Protein AF-A0A3Q9BK39-F1 (afdb_monomer_lite)

Secondary structure (DSSP, 8-state):
--SHHHHHHHHHHHHHHHHHHHHHHT-HHHHHHHHHHHHHHHHHGGG---TTS-HHHHHHHHHHHHHHHHHHHHHHHHHHHHHHHHHHHHHHHHHHHHHS---S-------SSSSS----

Foldseek 3Di:
DQCPVLVLLVVLLVLLVQLLVCLVVVVPVSVVVSVVVVVVSVVCVVVDDCVSYDPVSVVVSVVSSVVSVVSSVVSVVVVVVVVVVVVVVVVVVVVVVVVVDDPDDDDPPDPPVPVVPPDD

pLDDT: mean 84.58, std 19.25, range [38.06, 98.62]

Structure (mmCIF, N/CA/C/O backbone):
data_AF-A0A3Q9BK39-F1
#
_entry.id   AF-A0A3Q9BK39-F1
#
loop_
_atom_site.group_PDB
_atom_site.id
_atom_site.type_symbol
_atom_site.label_atom_id
_atom_site.label_alt_id
_atom_site.label_comp_id
_atom_site.label_asym_id
_atom_site.label_entity_id
_atom_site.label_seq_id
_atom_site.pdbx_PDB_ins_code
_atom_site.Cartn_x
_atom_site.Cartn_y
_atom_site.Cartn_z
_atom_site.occupancy
_atom_site.B_iso_or_equiv
_atom_site.auth_seq_id
_atom_site.auth_comp_id
_atom_site.auth_asym_id
_atom_site.auth_atom_id
_atom_site.pdbx_PDB_model_num
ATOM 1 N N . MET A 1 1 ? -13.536 7.821 25.892 1.00 44.91 1 MET A N 1
ATOM 2 C CA . MET A 1 1 ? -12.429 6.850 25.706 1.00 44.91 1 MET A CA 1
ATOM 3 C C . MET A 1 1 ? -12.804 5.761 24.686 1.00 44.91 1 MET A C 1
ATOM 5 O O . MET A 1 1 ? -12.335 4.644 24.824 1.00 44.91 1 MET A O 1
ATOM 9 N N . ALA A 1 2 ? -13.616 6.066 23.665 1.00 50.62 2 ALA A N 1
ATOM 10 C CA . ALA A 1 2 ? -14.104 5.098 22.669 1.00 50.62 2 ALA A CA 1
ATOM 11 C C . ALA A 1 2 ? -13.749 5.540 21.233 1.00 50.62 2 ALA A C 1
ATOM 13 O O . ALA A 1 2 ? -14.557 5.419 20.334 1.00 50.62 2 ALA A O 1
ATOM 14 N N . ASP A 1 3 ? -12.583 6.169 21.058 1.00 68.75 3 ASP A N 1
ATOM 15 C CA . ASP A 1 3 ? -12.122 6.647 19.741 1.00 68.75 3 ASP A CA 1
ATOM 16 C C . ASP A 1 3 ? -10.639 6.340 19.488 1.00 68.75 3 ASP A C 1
ATOM 18 O O . ASP A 1 3 ? -10.130 6.612 18.410 1.00 68.75 3 ASP A O 1
ATOM 22 N N . LYS A 1 4 ? -9.902 5.764 20.452 1.00 83.19 4 LYS A N 1
ATOM 23 C CA . LYS A 1 4 ? -8.449 5.574 20.295 1.00 83.19 4 LYS A CA 1
ATOM 24 C C . LYS A 1 4 ? -8.124 4.477 19.280 1.00 83.19 4 LYS A C 1
ATOM 26 O O . LYS A 1 4 ? -7.169 4.614 18.524 1.00 83.19 4 LYS A O 1
ATOM 31 N N . ASN A 1 5 ? -8.910 3.401 19.260 1.00 89.75 5 ASN A N 1
ATOM 32 C CA . ASN A 1 5 ? -8.679 2.295 18.333 1.00 89.75 5 ASN A CA 1
ATOM 33 C C . ASN A 1 5 ? -9.185 2.638 16.927 1.00 89.75 5 ASN A C 1
ATOM 35 O O . ASN A 1 5 ? -8.590 2.201 15.948 1.00 89.75 5 ASN A O 1
ATOM 39 N N . ILE A 1 6 ? -10.245 3.448 16.822 1.00 90.88 6 ILE A N 1
ATOM 40 C CA . ILE A 1 6 ? -10.701 4.004 15.542 1.00 90.88 6 ILE A CA 1
ATOM 41 C C . ILE A 1 6 ? -9.667 4.985 14.987 1.00 90.88 6 ILE A C 1
ATOM 43 O O . ILE A 1 6 ? -9.261 4.824 13.842 1.00 90.88 6 ILE A O 1
ATOM 47 N N . ALA A 1 7 ? -9.155 5.906 15.808 1.00 92.44 7 ALA A N 1
ATOM 48 C CA . ALA A 1 7 ? -8.087 6.819 15.402 1.00 92.44 7 ALA A CA 1
ATOM 49 C C . ALA A 1 7 ? -6.842 6.064 14.907 1.00 92.44 7 ALA A C 1
ATOM 51 O O . ALA A 1 7 ? -6.249 6.442 13.909 1.00 92.44 7 ALA A O 1
ATOM 52 N N . PHE A 1 8 ? -6.491 4.935 15.532 1.00 94.19 8 PHE A N 1
ATOM 53 C CA . PHE A 1 8 ? -5.396 4.089 15.049 1.00 94.19 8 PHE A CA 1
ATOM 54 C C . PHE A 1 8 ? -5.643 3.524 13.637 1.00 94.19 8 PHE A C 1
ATOM 56 O O . PHE A 1 8 ? -4.710 3.411 12.843 1.00 94.19 8 PHE A O 1
ATOM 63 N N . LEU A 1 9 ? -6.891 3.170 13.304 1.00 94.88 9 LEU A N 1
ATOM 64 C CA . LEU A 1 9 ? -7.253 2.749 11.947 1.00 94.88 9 LEU A CA 1
ATOM 65 C C . LEU A 1 9 ? -7.186 3.920 10.960 1.00 94.88 9 LEU A C 1
ATOM 67 O O . LEU A 1 9 ? -6.701 3.735 9.848 1.00 94.88 9 LEU A O 1
ATOM 71 N N . GLU A 1 10 ? -7.627 5.110 11.367 1.00 95.50 10 GLU A N 1
ATOM 72 C CA . GLU A 1 10 ? -7.552 6.341 10.565 1.00 95.50 10 GLU A CA 1
ATOM 73 C C . GLU A 1 10 ? -6.096 6.769 10.295 1.00 95.50 10 GLU A C 1
ATOM 75 O O . GLU A 1 10 ? -5.749 7.128 9.167 1.00 95.50 10 GLU A O 1
ATOM 80 N N . ASP A 1 11 ? -5.213 6.642 11.289 1.00 97.00 11 ASP A N 1
ATOM 81 C CA . ASP A 1 11 ? -3.773 6.871 11.136 1.00 97.00 11 ASP A CA 1
ATOM 82 C C . ASP A 1 11 ? -3.171 5.887 10.122 1.00 97.00 11 ASP A C 1
ATOM 84 O O . ASP A 1 11 ? -2.386 6.272 9.250 1.00 97.00 11 ASP A O 1
ATOM 88 N N . PHE A 1 12 ? -3.579 4.614 10.183 1.00 97.88 12 PHE A N 1
ATOM 89 C CA . PHE A 1 12 ? -3.134 3.624 9.208 1.00 97.88 12 PHE A CA 1
ATOM 90 C C . PHE A 1 12 ? -3.660 3.927 7.802 1.00 97.88 12 PHE A C 1
ATOM 92 O O . PHE A 1 12 ? -2.905 3.817 6.840 1.00 97.88 12 PHE A O 1
ATOM 99 N N . ILE A 1 13 ? -4.920 4.349 7.661 1.00 98.25 13 ILE A N 1
ATOM 100 C CA . ILE A 1 13 ? -5.490 4.793 6.378 1.00 98.25 13 ILE A CA 1
ATOM 101 C C . ILE A 1 13 ? -4.656 5.937 5.798 1.00 98.25 13 ILE A C 1
ATOM 103 O O . ILE A 1 13 ? -4.216 5.849 4.652 1.00 98.25 13 ILE A O 1
ATOM 107 N N . THR A 1 14 ? -4.342 6.946 6.610 1.00 98.25 14 THR A N 1
ATOM 108 C CA . THR A 1 14 ? -3.519 8.098 6.205 1.00 98.25 14 THR A CA 1
ATOM 109 C C . THR A 1 14 ? -2.130 7.663 5.721 1.00 98.25 14 THR A C 1
ATOM 111 O O . THR A 1 14 ? -1.630 8.149 4.699 1.00 98.25 14 THR A O 1
ATOM 114 N N . LEU A 1 15 ? -1.508 6.697 6.405 1.00 98.38 15 LEU A N 1
ATOM 115 C CA . LEU A 1 15 ? -0.235 6.114 5.975 1.00 98.38 15 LEU A CA 1
ATOM 116 C C . LEU A 1 15 ? -0.352 5.436 4.598 1.00 98.38 15 LEU A C 1
ATOM 118 O O . LEU A 1 15 ? 0.532 5.594 3.755 1.00 98.38 15 LEU A O 1
ATOM 122 N N . LEU A 1 16 ? -1.445 4.715 4.334 1.00 98.50 16 LEU A N 1
ATOM 123 C CA . LEU A 1 16 ? -1.679 4.050 3.045 1.00 98.50 16 LEU A CA 1
ATOM 124 C C . LEU A 1 16 ? -2.017 5.018 1.909 1.00 98.50 16 LEU A C 1
ATOM 126 O O . LEU A 1 16 ? -1.646 4.761 0.761 1.00 98.50 16 LEU A O 1
ATOM 130 N N . GLU A 1 17 ? -2.688 6.129 2.200 1.00 98.38 17 GLU A N 1
ATOM 131 C CA . GLU A 1 17 ? -2.872 7.215 1.233 1.00 98.38 17 GLU A CA 1
ATOM 132 C C . GLU A 1 17 ? -1.538 7.880 0.882 1.00 98.38 17 GLU A C 1
ATOM 134 O O . GLU A 1 17 ? -1.260 8.149 -0.291 1.00 98.38 17 GLU A O 1
ATOM 139 N N . THR A 1 18 ? -0.674 8.069 1.880 1.00 98.12 18 THR A N 1
ATOM 140 C CA . THR A 1 18 ? 0.691 8.568 1.670 1.00 98.12 18 THR A CA 1
ATOM 141 C C . THR A 1 18 ? 1.507 7.577 0.833 1.00 98.12 18 THR A C 1
ATOM 143 O O . THR A 1 18 ? 2.191 7.983 -0.106 1.00 98.12 18 THR A O 1
ATOM 146 N N . GLU A 1 19 ? 1.367 6.269 1.083 1.00 98.25 19 GLU A N 1
ATOM 147 C CA . GLU A 1 19 ? 1.984 5.206 0.273 1.00 98.25 19 GLU A CA 1
ATOM 148 C C . GLU A 1 19 ? 1.529 5.283 -1.184 1.00 98.25 19 GLU A C 1
ATOM 150 O O . GLU A 1 19 ? 2.353 5.247 -2.098 1.00 98.25 19 GLU A O 1
ATOM 155 N N . LYS A 1 20 ? 0.223 5.447 -1.411 1.00 98.19 20 LYS A N 1
ATOM 156 C CA . LYS A 1 20 ? -0.350 5.607 -2.749 1.00 98.19 20 LYS A CA 1
ATOM 157 C C . LYS A 1 20 ? 0.265 6.803 -3.474 1.00 98.19 20 LYS A C 1
ATOM 159 O O . LYS A 1 20 ? 0.673 6.669 -4.628 1.00 98.19 20 LYS A O 1
ATOM 164 N N . ALA A 1 21 ? 0.352 7.956 -2.810 1.00 98.06 21 ALA A N 1
ATOM 165 C CA . ALA A 1 21 ? 0.945 9.163 -3.381 1.00 98.06 21 ALA A CA 1
ATOM 166 C C . ALA A 1 21 ? 2.436 8.970 -3.708 1.00 98.06 21 ALA A C 1
ATOM 168 O O . ALA A 1 21 ? 2.878 9.320 -4.804 1.00 98.06 21 ALA A O 1
ATOM 169 N N . ALA A 1 22 ? 3.201 8.358 -2.802 1.00 97.75 22 ALA A N 1
ATOM 170 C CA . ALA A 1 22 ? 4.612 8.051 -3.021 1.00 97.75 22 ALA A CA 1
ATOM 171 C C . ALA A 1 22 ? 4.815 7.074 -4.195 1.00 97.75 22 ALA A C 1
ATOM 173 O O . ALA A 1 22 ? 5.679 7.305 -5.041 1.00 97.75 22 ALA A O 1
ATOM 174 N N . LEU A 1 23 ? 3.976 6.036 -4.308 1.00 97.38 23 LEU A N 1
ATOM 175 C CA . LEU A 1 23 ? 3.978 5.087 -5.430 1.00 97.38 23 LEU A CA 1
ATOM 176 C C . LEU A 1 23 ? 3.663 5.769 -6.764 1.00 97.38 23 LEU A C 1
ATOM 178 O O . LEU A 1 23 ? 4.356 5.522 -7.748 1.00 97.38 23 LEU A O 1
ATOM 182 N N . MET A 1 24 ? 2.664 6.655 -6.802 1.00 96.19 24 MET A N 1
ATOM 183 C CA . MET A 1 24 ? 2.332 7.426 -8.008 1.00 96.19 24 MET A CA 1
ATOM 184 C C . MET A 1 24 ? 3.483 8.336 -8.458 1.00 96.19 24 MET A C 1
ATOM 186 O O . MET A 1 24 ? 3.694 8.510 -9.658 1.00 96.19 24 MET A O 1
ATOM 190 N N . ASN A 1 25 ? 4.246 8.880 -7.508 1.00 95.81 25 ASN A N 1
ATOM 191 C CA . ASN A 1 25 ? 5.396 9.745 -7.777 1.00 95.81 25 ASN A CA 1
ATOM 192 C C . ASN A 1 25 ? 6.718 8.977 -7.961 1.00 95.81 25 ASN A C 1
ATOM 194 O O . AS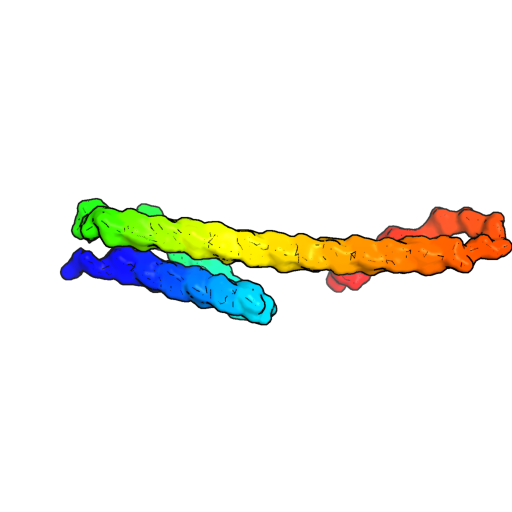N A 1 25 ? 7.736 9.594 -8.265 1.00 95.81 25 ASN A O 1
ATOM 198 N N . ASN A 1 26 ? 6.715 7.647 -7.808 1.00 92.75 26 ASN A N 1
ATOM 199 C CA . ASN A 1 26 ? 7.914 6.802 -7.774 1.00 92.75 26 ASN A CA 1
ATOM 200 C C . ASN A 1 26 ? 8.961 7.267 -6.737 1.00 92.75 26 ASN A C 1
ATOM 202 O O . ASN A 1 26 ? 10.167 7.136 -6.961 1.00 92.75 26 ASN A O 1
ATOM 206 N N . ASP A 1 27 ? 8.517 7.808 -5.597 1.00 95.25 27 ASP A N 1
ATOM 207 C CA . ASP A 1 27 ? 9.409 8.264 -4.527 1.00 95.25 27 ASP A CA 1
ATOM 208 C C . ASP A 1 27 ? 9.919 7.075 -3.702 1.00 95.25 27 ASP A C 1
ATOM 210 O O . ASP A 1 27 ? 9.347 6.680 -2.684 1.00 9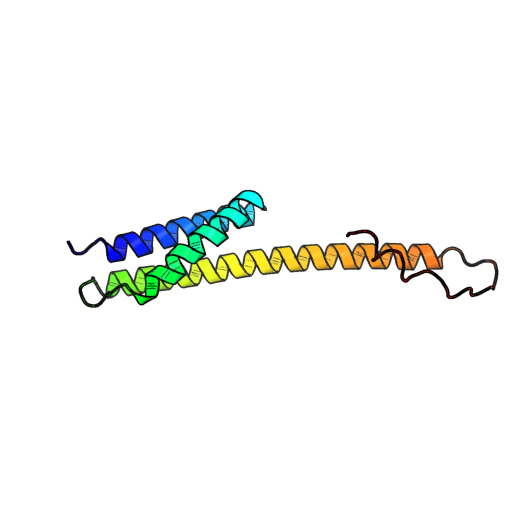5.25 27 ASP A O 1
ATOM 214 N N . SER A 1 28 ? 11.024 6.484 -4.152 1.00 91.19 28 SER A N 1
ATOM 215 C CA . SER A 1 28 ? 11.611 5.301 -3.520 1.00 91.19 28 SER A CA 1
ATOM 216 C C . SER A 1 28 ? 12.047 5.528 -2.069 1.00 91.19 28 SER A C 1
ATOM 218 O O . SER A 1 28 ? 12.072 4.575 -1.284 1.00 91.19 28 SER A O 1
ATOM 220 N N . LYS A 1 29 ? 12.420 6.763 -1.701 1.00 95.25 29 LYS A N 1
ATOM 221 C CA . LYS A 1 29 ? 12.855 7.081 -0.334 1.00 95.25 29 LYS A CA 1
ATOM 222 C C . LYS A 1 29 ? 11.662 7.073 0.607 1.00 95.25 29 LYS A C 1
ATOM 224 O O . LYS A 1 29 ? 11.725 6.414 1.645 1.00 95.25 29 LYS A O 1
ATOM 229 N N . GLU A 1 30 ? 10.579 7.737 0.214 1.00 95.75 30 GLU A N 1
ATOM 230 C CA . GLU A 1 30 ? 9.367 7.778 1.029 1.00 95.75 30 GLU A CA 1
ATOM 231 C C . GLU A 1 30 ? 8.715 6.392 1.119 1.00 95.75 30 GLU A C 1
ATOM 233 O O . GLU A 1 30 ? 8.364 5.959 2.213 1.00 95.75 30 GLU A O 1
ATOM 238 N N . ILE A 1 31 ? 8.670 5.626 0.020 1.00 95.62 31 ILE A N 1
ATOM 239 C CA . ILE A 1 31 ? 8.177 4.235 0.037 1.00 95.62 31 ILE A CA 1
ATOM 240 C C . ILE A 1 31 ? 8.943 3.388 1.065 1.00 95.62 31 ILE A C 1
ATOM 242 O O . ILE A 1 31 ? 8.332 2.641 1.827 1.00 95.62 31 ILE A O 1
ATOM 246 N N . SER A 1 32 ? 10.273 3.510 1.118 1.00 95.81 32 SER A N 1
ATOM 247 C CA . SER A 1 32 ? 11.092 2.735 2.061 1.00 95.81 32 SER A CA 1
ATOM 248 C C . SER A 1 32 ? 10.770 3.079 3.517 1.00 95.81 32 SER A C 1
ATOM 250 O O . SER A 1 32 ? 10.636 2.185 4.348 1.00 95.81 32 SER A O 1
ATOM 252 N N . LYS A 1 33 ? 10.595 4.369 3.821 1.00 97.12 33 LYS A N 1
ATOM 253 C CA . LYS A 1 33 ? 10.201 4.842 5.153 1.00 97.12 33 LYS A CA 1
ATOM 254 C C . LYS A 1 33 ? 8.809 4.333 5.540 1.00 97.12 33 LYS A C 1
ATOM 256 O O . LYS A 1 33 ? 8.637 3.788 6.627 1.00 97.12 33 LYS A O 1
ATOM 261 N N . ILE A 1 34 ? 7.846 4.435 4.626 1.00 97.69 34 ILE A N 1
ATOM 262 C CA . ILE A 1 34 ? 6.471 3.965 4.829 1.00 97.69 34 ILE A CA 1
ATOM 263 C C . ILE A 1 34 ? 6.426 2.462 5.114 1.00 97.69 34 ILE A C 1
ATOM 265 O O . ILE A 1 34 ? 5.645 2.022 5.954 1.00 97.69 34 ILE A O 1
ATOM 269 N N . ILE A 1 35 ? 7.259 1.657 4.448 1.00 96.06 35 ILE A N 1
ATOM 270 C CA . ILE A 1 35 ? 7.333 0.213 4.714 1.00 96.06 35 ILE A CA 1
ATOM 271 C C . ILE A 1 35 ? 7.743 -0.058 6.168 1.00 96.06 35 ILE A C 1
ATOM 273 O O . ILE A 1 35 ? 7.153 -0.934 6.801 1.00 96.06 35 ILE A O 1
ATOM 277 N N . GLU A 1 36 ? 8.713 0.682 6.709 1.00 96.88 36 GLU A N 1
ATOM 278 C CA . GLU A 1 36 ? 9.117 0.530 8.112 1.00 96.88 36 GLU A CA 1
ATOM 279 C C . GLU A 1 36 ? 8.005 0.963 9.073 1.00 96.88 36 GLU A C 1
ATOM 281 O O . GLU A 1 36 ? 7.706 0.245 10.027 1.00 96.88 36 GLU A O 1
ATOM 286 N N . GLU A 1 37 ? 7.316 2.070 8.788 1.00 96.44 37 GLU A N 1
ATOM 287 C CA . GLU A 1 37 ? 6.165 2.509 9.587 1.00 96.44 37 GLU A CA 1
ATOM 288 C C . GLU A 1 37 ? 5.027 1.474 9.556 1.00 96.44 37 GLU A C 1
ATOM 290 O O . GLU A 1 37 ? 4.486 1.117 10.603 1.00 96.44 37 GLU A O 1
ATOM 295 N N . LYS A 1 38 ? 4.721 0.891 8.388 1.00 96.69 38 LYS A N 1
ATOM 296 C CA . LYS A 1 38 ? 3.703 -0.166 8.247 1.00 96.69 38 LYS A CA 1
ATOM 297 C C . LYS A 1 38 ? 4.000 -1.385 9.119 1.00 96.69 38 LYS A C 1
ATOM 299 O O . LYS A 1 38 ? 3.055 -1.978 9.639 1.00 96.69 38 LYS A O 1
ATOM 304 N N . LYS A 1 39 ? 5.270 -1.767 9.302 1.00 95.88 39 LYS A N 1
ATOM 305 C CA . LYS A 1 39 ? 5.634 -2.900 10.178 1.00 95.88 39 LYS A CA 1
ATOM 306 C C . LYS A 1 39 ? 5.195 -2.656 11.619 1.00 95.88 39 LYS A C 1
ATOM 308 O O . LYS A 1 39 ? 4.622 -3.556 12.223 1.00 95.88 39 LYS A O 1
ATOM 313 N N . VAL A 1 40 ? 5.369 -1.432 12.122 1.00 95.69 40 VAL A N 1
ATOM 314 C CA . VAL A 1 40 ? 4.935 -1.053 13.476 1.00 95.69 40 VAL A CA 1
ATOM 315 C C . VAL A 1 40 ? 3.424 -1.242 13.631 1.00 95.69 40 VAL A C 1
ATOM 317 O O . VAL A 1 40 ? 2.974 -1.845 14.601 1.00 95.69 40 VAL A O 1
ATOM 320 N N . PHE A 1 41 ? 2.626 -0.807 12.651 1.00 95.69 41 PHE A N 1
ATOM 321 C CA . PHE A 1 41 ? 1.176 -1.031 12.679 1.00 95.69 41 PHE A CA 1
ATOM 322 C C . PHE A 1 41 ? 0.817 -2.526 12.674 1.00 95.69 41 PHE A C 1
ATOM 324 O O . PHE A 1 41 ? -0.026 -2.955 13.462 1.00 95.69 41 PHE A O 1
ATOM 331 N N . VAL A 1 42 ? 1.477 -3.327 11.827 1.00 93.88 42 VAL A N 1
ATOM 332 C CA . VAL A 1 42 ? 1.267 -4.787 11.732 1.00 93.88 42 VAL A CA 1
ATOM 333 C C . VAL A 1 42 ? 1.552 -5.502 13.052 1.00 93.88 42 VAL A C 1
ATOM 335 O O . VAL A 1 42 ? 0.818 -6.423 13.408 1.00 93.88 42 VAL A O 1
ATOM 338 N N . GLU A 1 43 ? 2.562 -5.066 13.799 1.00 95.12 43 GLU A N 1
ATOM 339 C CA . GLU A 1 43 ? 2.878 -5.618 15.120 1.00 95.12 43 GLU A CA 1
ATOM 340 C C . GLU A 1 43 ? 1.837 -5.247 16.184 1.00 95.12 43 GLU A C 1
ATOM 342 O O . GLU A 1 43 ? 1.550 -6.046 17.077 1.00 95.12 43 GLU A O 1
ATOM 347 N N . VAL A 1 44 ? 1.239 -4.057 16.084 1.00 93.88 44 VAL A N 1
ATOM 348 C CA . VAL A 1 44 ? 0.263 -3.558 17.063 1.00 93.88 44 VAL A CA 1
ATOM 349 C C . VAL A 1 44 ? -1.146 -4.100 16.804 1.00 93.88 44 VAL A C 1
ATOM 351 O O . VAL A 1 44 ? -1.864 -4.363 17.770 1.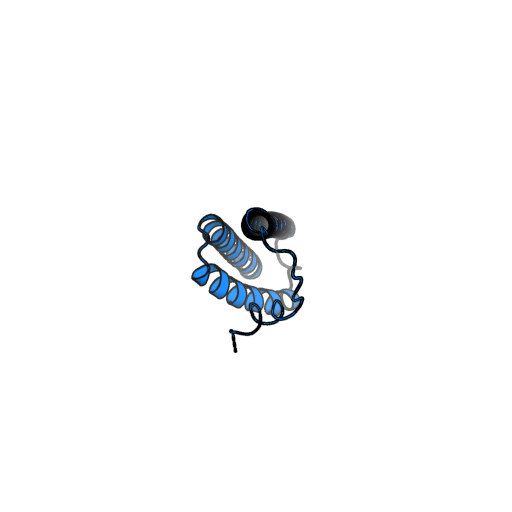00 93.88 44 VAL A O 1
ATOM 354 N N . PHE A 1 45 ? -1.549 -4.339 15.550 1.00 92.44 45 PHE A N 1
ATOM 355 C CA . PHE A 1 45 ? -2.907 -4.797 15.202 1.00 92.44 45 PHE A CA 1
ATOM 356 C C . PHE A 1 45 ? -3.440 -5.978 16.039 1.00 92.44 45 PHE A C 1
ATOM 358 O O . PHE A 1 45 ? -4.573 -5.882 16.513 1.00 92.44 45 PHE A O 1
ATOM 365 N N . PRO A 1 46 ? -2.675 -7.064 16.285 1.00 93.12 46 PRO A N 1
ATOM 366 C CA . PRO A 1 46 ? -3.148 -8.203 17.077 1.00 93.12 46 PRO A CA 1
ATOM 367 C C . PRO A 1 46 ? -3.453 -7.868 18.542 1.00 93.12 46 PRO A C 1
ATOM 369 O O . PRO A 1 46 ? -4.132 -8.635 19.220 1.00 93.12 46 PRO A O 1
ATOM 372 N N . THR A 1 47 ? -2.920 -6.753 19.047 1.00 91.75 47 THR A N 1
ATOM 373 C CA . THR A 1 47 ? -3.065 -6.332 20.448 1.00 91.75 47 THR A CA 1
ATOM 374 C C . THR A 1 47 ? -4.302 -5.470 20.693 1.00 91.75 47 THR A C 1
ATOM 376 O O . THR A 1 47 ? -4.651 -5.212 21.846 1.00 91.75 47 THR A O 1
ATOM 379 N N . ILE A 1 48 ? -4.975 -5.021 19.629 1.00 90.50 48 ILE A N 1
ATOM 380 C CA . ILE A 1 48 ? -6.102 -4.097 19.726 1.00 90.50 48 ILE A CA 1
ATOM 381 C C . ILE A 1 48 ? -7.413 -4.871 19.871 1.00 90.50 48 ILE A C 1
ATOM 383 O O . ILE A 1 48 ? -7.773 -5.697 19.035 1.00 90.50 48 ILE A O 1
ATOM 387 N N . ASP A 1 49 ? -8.165 -4.545 20.921 1.00 89.94 49 ASP A N 1
ATOM 388 C CA . ASP A 1 49 ? -9.525 -5.035 21.129 1.00 89.94 49 ASP A CA 1
ATOM 389 C C . ASP A 1 49 ? -10.552 -4.026 20.593 1.00 89.94 49 ASP A C 1
ATOM 391 O O . ASP A 1 49 ? -10.773 -2.962 21.175 1.00 89.94 49 ASP A O 1
ATOM 395 N N . PHE A 1 50 ? -11.207 -4.383 19.489 1.00 88.69 50 PHE A N 1
ATOM 396 C CA . PHE A 1 50 ? -12.259 -3.578 18.862 1.00 88.69 50 PHE A CA 1
ATOM 397 C C . PHE A 1 50 ? -13.669 -3.886 19.393 1.00 88.69 50 PHE A C 1
ATOM 399 O O . PHE A 1 50 ? -14.635 -3.285 18.928 1.00 88.69 50 PHE A O 1
ATOM 406 N N . SER A 1 51 ? -13.832 -4.793 20.367 1.00 87.25 51 SER A N 1
ATOM 407 C CA . SER A 1 51 ? -15.158 -5.225 20.852 1.00 87.25 51 SER A CA 1
ATOM 408 C C . SER A 1 51 ? -15.996 -4.108 21.483 1.00 87.25 51 SER A C 1
ATOM 410 O 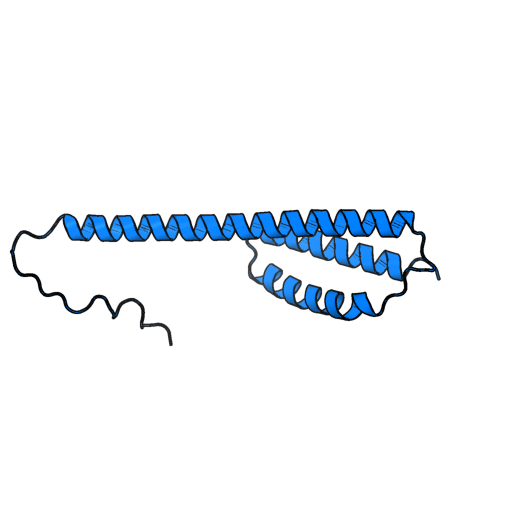O . SER A 1 51 ? -17.221 -4.216 21.553 1.00 87.25 51 SER A O 1
ATOM 412 N N . LYS A 1 52 ? -15.339 -3.040 21.944 1.00 87.94 52 LYS A N 1
ATOM 413 C CA . LYS A 1 52 ? -15.962 -1.871 22.583 1.00 87.94 52 LYS A CA 1
ATOM 414 C C . LYS A 1 52 ? -16.180 -0.697 21.627 1.00 87.94 52 LYS A C 1
ATOM 416 O O . LYS A 1 52 ? -16.762 0.301 22.043 1.00 87.94 52 LYS A O 1
ATOM 421 N N . GLU A 1 53 ? -15.697 -0.803 20.393 1.00 88.75 53 GLU A N 1
ATOM 422 C CA . GLU A 1 53 ? -15.793 0.246 19.380 1.00 88.75 53 GLU A CA 1
ATOM 423 C C . GLU A 1 53 ? -17.088 0.117 18.568 1.00 88.75 53 GLU A C 1
ATOM 425 O O . GLU A 1 53 ? -17.730 -0.938 18.534 1.00 88.75 53 GLU A O 1
ATOM 430 N N . ASP A 1 54 ? -17.480 1.192 17.880 1.00 92.19 54 ASP A N 1
ATOM 431 C CA . ASP A 1 54 ? -18.599 1.133 16.939 1.00 92.19 54 ASP A CA 1
ATOM 432 C C . ASP A 1 54 ? -18.245 0.200 15.776 1.00 92.19 54 ASP A C 1
ATOM 434 O O . ASP A 1 54 ? -17.465 0.537 14.882 1.00 92.19 54 ASP A O 1
ATOM 438 N N . ARG A 1 55 ? -18.870 -0.979 15.777 1.00 91.88 55 ARG A N 1
ATOM 439 C CA . ARG A 1 55 ? -18.665 -2.021 14.773 1.00 91.88 55 ARG A CA 1
ATOM 440 C C . ARG A 1 55 ? -18.805 -1.504 13.342 1.00 91.88 55 ARG A C 1
ATOM 442 O O . ARG A 1 55 ? -18.027 -1.916 12.487 1.00 91.88 55 ARG A O 1
ATOM 449 N N . LYS A 1 56 ? -19.752 -0.600 13.074 1.00 93.75 56 LYS A N 1
ATOM 450 C CA . LYS A 1 56 ? -19.959 -0.074 11.721 1.00 93.75 56 LYS A CA 1
ATOM 451 C C . LYS A 1 56 ? -18.774 0.782 11.277 1.00 93.75 56 LYS A C 1
ATOM 453 O O . LYS A 1 56 ? -18.355 0.669 10.128 1.00 93.75 56 LYS A O 1
ATOM 458 N N . LYS A 1 57 ? -18.215 1.596 12.178 1.00 93.25 57 LYS A N 1
ATOM 459 C CA . LYS A 1 57 ? -17.012 2.394 11.894 1.00 93.25 57 LYS A CA 1
ATOM 460 C C . LYS A 1 57 ? -15.794 1.504 11.662 1.00 93.25 57 LYS A C 1
ATOM 462 O O . LYS A 1 57 ? -15.063 1.724 10.704 1.00 93.25 57 LYS A O 1
ATOM 467 N N . VAL A 1 58 ? -15.613 0.471 12.490 1.00 94.31 58 VAL A N 1
ATOM 468 C CA . VAL A 1 58 ? -14.521 -0.502 12.316 1.00 94.31 58 VAL A CA 1
ATOM 469 C C . VAL A 1 58 ? -14.631 -1.197 10.958 1.00 94.31 58 VAL A C 1
ATOM 471 O O . VAL A 1 58 ? -13.656 -1.250 10.216 1.00 94.31 58 VAL A O 1
ATOM 474 N N . GLU A 1 59 ? -15.815 -1.700 10.602 1.00 95.19 59 GLU A N 1
ATOM 475 C CA . GLU A 1 59 ? -16.044 -2.379 9.321 1.00 95.19 59 GLU A CA 1
ATOM 476 C C . GLU A 1 59 ? -15.786 -1.452 8.122 1.00 95.19 59 GLU A C 1
ATOM 478 O O . GLU A 1 59 ? -15.176 -1.880 7.141 1.00 95.19 59 GLU A O 1
ATOM 483 N N . GLN A 1 60 ? -16.189 -0.180 8.212 1.00 96.25 60 GLN A N 1
ATOM 484 C CA . GLN A 1 60 ? -15.907 0.827 7.185 1.00 96.25 60 GLN A CA 1
ATOM 485 C C . GLN A 1 60 ? -14.405 1.085 7.031 1.00 96.25 60 GLN A C 1
ATOM 487 O O . GLN A 1 60 ? -13.888 0.987 5.919 1.00 96.25 60 GLN A O 1
ATOM 492 N N . ALA A 1 61 ? -13.698 1.335 8.135 1.00 95.94 61 ALA A N 1
ATOM 493 C CA . ALA A 1 61 ? -12.261 1.585 8.112 1.00 95.94 61 ALA A CA 1
ATOM 494 C C . ALA A 1 61 ? -11.478 0.371 7.582 1.00 95.94 61 ALA A C 1
ATOM 496 O O . ALA A 1 61 ? -10.578 0.512 6.759 1.00 95.94 61 ALA A O 1
ATOM 497 N N . VAL A 1 62 ? -11.853 -0.849 7.981 1.00 96.25 62 VAL A N 1
ATOM 498 C CA . VAL A 1 62 ? -11.221 -2.078 7.474 1.00 96.25 62 VAL A CA 1
ATOM 499 C C . VAL A 1 62 ? -11.460 -2.255 5.971 1.00 96.25 62 VAL A C 1
ATOM 501 O O . VAL A 1 62 ? -10.533 -2.639 5.255 1.00 96.25 62 VAL A O 1
ATOM 504 N N . ALA A 1 63 ? -12.666 -1.971 5.474 1.00 97.94 63 ALA A N 1
ATOM 505 C CA . ALA A 1 63 ? -12.954 -2.033 4.042 1.00 97.94 63 ALA A CA 1
ATOM 506 C C . ALA A 1 63 ? -12.113 -1.025 3.241 1.00 97.94 63 ALA A C 1
ATOM 508 O O . ALA A 1 63 ? -11.575 -1.369 2.187 1.00 97.94 63 ALA A O 1
ATOM 509 N N . GLU A 1 64 ? -11.948 0.188 3.762 1.00 98.25 64 GLU A N 1
ATOM 510 C CA . GLU A 1 64 ? -11.107 1.223 3.157 1.00 98.25 64 GLU A CA 1
ATOM 511 C C . GLU A 1 64 ? -9.625 0.829 3.144 1.00 98.25 64 GLU A C 1
ATOM 513 O O . GLU A 1 64 ? -8.986 0.860 2.090 1.00 98.25 64 GLU A O 1
ATOM 518 N N . ILE A 1 65 ? -9.101 0.339 4.273 1.00 98.12 65 ILE A N 1
ATOM 519 C CA . ILE A 1 65 ? -7.740 -0.206 4.378 1.00 98.12 65 ILE A CA 1
ATOM 520 C C . ILE A 1 65 ? -7.510 -1.298 3.326 1.00 98.12 65 ILE A C 1
ATOM 522 O O . ILE A 1 65 ? -6.479 -1.306 2.649 1.00 98.12 65 ILE A O 1
ATOM 526 N N . GLN A 1 66 ? -8.460 -2.224 3.167 1.00 98.25 66 GLN A N 1
ATOM 527 C CA . GLN A 1 66 ? -8.353 -3.292 2.173 1.00 98.25 66 GLN A CA 1
ATOM 528 C C . GLN A 1 66 ? -8.274 -2.746 0.747 1.00 98.25 66 GLN A C 1
ATOM 530 O O . GLN A 1 66 ? -7.487 -3.251 -0.056 1.00 98.25 66 GLN A O 1
ATOM 535 N N . GLU A 1 67 ? -9.077 -1.740 0.417 1.00 98.56 67 GLU A N 1
ATOM 536 C CA . GLU A 1 67 ? -9.093 -1.164 -0.925 1.00 98.56 67 GLU A CA 1
ATOM 537 C C . GLU A 1 67 ? -7.825 -0.359 -1.232 1.00 98.56 67 GLU A C 1
ATOM 539 O O . GLU A 1 67 ? -7.244 -0.496 -2.316 1.00 98.56 67 GLU A O 1
ATOM 544 N N . LEU A 1 68 ? -7.323 0.397 -0.253 1.00 98.62 68 LEU A N 1
ATOM 545 C CA . LEU A 1 68 ? -6.046 1.101 -0.363 1.00 98.62 68 LEU A CA 1
ATOM 546 C C . LEU A 1 68 ? -4.881 0.123 -0.549 1.00 98.62 68 LEU A C 1
ATOM 548 O O . LEU A 1 68 ? -4.081 0.298 -1.467 1.00 98.62 68 LEU A O 1
ATOM 552 N N . GLN A 1 69 ? -4.819 -0.964 0.226 1.00 98.19 69 GLN A N 1
ATOM 553 C CA . GLN A 1 69 ? -3.776 -1.986 0.057 1.00 98.19 69 GLN A CA 1
ATOM 554 C C . GLN A 1 69 ? -3.832 -2.661 -1.320 1.00 98.19 69 GLN A C 1
ATOM 556 O O . GLN A 1 69 ? -2.790 -2.880 -1.941 1.00 98.19 69 GLN A O 1
ATOM 561 N N . LYS A 1 70 ? -5.029 -2.977 -1.836 1.00 98.62 70 LYS A N 1
ATOM 562 C CA . LYS A 1 70 ? -5.179 -3.522 -3.200 1.00 98.62 70 LYS A CA 1
ATOM 563 C C . LYS A 1 70 ? -4.686 -2.535 -4.252 1.00 98.62 70 LYS A C 1
ATOM 565 O O . LYS A 1 70 ? -4.003 -2.944 -5.192 1.00 98.62 70 LYS A O 1
ATOM 570 N N . THR A 1 71 ? -5.016 -1.256 -4.087 1.00 98.44 71 THR A N 1
ATOM 571 C CA . THR A 1 71 ? -4.579 -0.183 -4.987 1.00 98.44 71 THR A CA 1
ATOM 572 C C . THR A 1 71 ? -3.059 -0.051 -4.976 1.00 98.44 71 THR A C 1
ATOM 574 O O . THR A 1 71 ? -2.437 -0.085 -6.037 1.00 98.44 71 THR A O 1
ATOM 577 N N . ASN A 1 72 ? -2.445 0.011 -3.794 1.00 98.38 72 ASN A N 1
ATOM 578 C CA . ASN A 1 72 ? -0.994 0.129 -3.649 1.00 98.38 72 ASN A CA 1
ATOM 579 C C . ASN A 1 72 ? -0.280 -1.093 -4.241 1.00 98.38 72 ASN A C 1
ATOM 581 O O . ASN A 1 72 ? 0.650 -0.939 -5.030 1.00 98.38 72 ASN A O 1
ATOM 585 N N . LEU A 1 73 ? -0.790 -2.305 -3.994 1.00 98.38 73 LEU A N 1
ATOM 586 C CA . LEU A 1 73 ? -0.280 -3.528 -4.619 1.00 98.38 73 LEU A CA 1
ATOM 587 C C . LEU A 1 73 ? -0.370 -3.486 -6.151 1.00 98.38 73 LEU A C 1
ATOM 589 O O . LEU A 1 73 ? 0.542 -3.952 -6.839 1.00 98.38 73 LEU A O 1
ATOM 593 N N . LEU A 1 74 ? -1.473 -2.972 -6.702 1.00 98.56 74 LEU A N 1
ATOM 594 C CA . LEU A 1 74 ? -1.643 -2.837 -8.146 1.00 98.56 74 LEU A CA 1
ATOM 595 C C . LEU A 1 74 ? -0.614 -1.866 -8.734 1.00 98.56 74 LEU A C 1
ATOM 597 O O . LEU A 1 74 ? 0.006 -2.213 -9.740 1.00 98.56 74 LEU A O 1
ATOM 601 N N . LEU A 1 75 ? -0.407 -0.706 -8.104 1.00 97.94 75 LEU A N 1
ATOM 602 C CA . LEU A 1 75 ? 0.600 0.277 -8.515 1.00 97.94 75 LEU A CA 1
ATOM 603 C C . LEU A 1 75 ? 2.003 -0.340 -8.503 1.00 97.94 75 LEU A C 1
ATOM 605 O O . LEU A 1 75 ? 2.689 -0.312 -9.521 1.00 97.94 75 LEU A O 1
ATOM 609 N N . THR A 1 76 ? 2.390 -1.009 -7.413 1.00 97.25 76 THR A N 1
ATOM 610 C CA . THR A 1 76 ? 3.684 -1.705 -7.325 1.00 97.25 76 THR A CA 1
ATOM 611 C C . THR A 1 76 ? 3.854 -2.737 -8.444 1.00 97.25 76 THR A C 1
ATOM 613 O O . THR A 1 76 ? 4.882 -2.762 -9.120 1.00 97.25 76 THR A O 1
ATOM 616 N N . LYS A 1 77 ? 2.835 -3.572 -8.693 1.00 98.00 77 LYS A N 1
ATOM 617 C CA . LYS A 1 77 ? 2.867 -4.571 -9.777 1.00 98.00 77 LYS A CA 1
ATOM 618 C C . LYS A 1 77 ? 2.972 -3.931 -11.159 1.00 98.00 77 LYS A C 1
ATOM 620 O O . LYS A 1 77 ? 3.617 -4.497 -12.038 1.00 98.00 77 LYS A O 1
ATOM 625 N N . GLN A 1 78 ? 2.318 -2.794 -11.384 1.00 97.12 78 GLN A N 1
ATOM 626 C CA . GLN A 1 78 ? 2.431 -2.057 -12.642 1.00 97.12 78 GLN A CA 1
ATOM 627 C C . GLN A 1 78 ? 3.853 -1.527 -12.846 1.00 97.12 78 GLN A C 1
ATOM 629 O O . GLN A 1 78 ? 4.407 -1.744 -13.923 1.00 97.12 78 GLN A O 1
ATOM 634 N N . SER A 1 79 ? 4.466 -0.934 -11.817 1.00 94.12 79 SER A N 1
ATOM 635 C CA . SER A 1 79 ? 5.851 -0.451 -11.885 1.00 94.12 79 SER A CA 1
ATOM 636 C C . SER A 1 79 ? 6.843 -1.581 -12.168 1.00 94.12 79 SER A C 1
ATOM 638 O O . SER A 1 79 ? 7.692 -1.437 -13.045 1.00 94.12 79 SER A O 1
ATOM 640 N N . ILE A 1 80 ? 6.699 -2.735 -11.504 1.00 95.44 80 ILE A N 1
ATOM 641 C CA . ILE A 1 80 ? 7.544 -3.916 -11.762 1.00 95.44 80 ILE A CA 1
ATOM 642 C C . ILE A 1 80 ? 7.401 -4.383 -13.215 1.00 95.44 80 ILE A C 1
ATOM 644 O O . ILE A 1 80 ? 8.405 -4.515 -13.909 1.00 95.44 80 ILE A O 1
ATOM 648 N N . ARG A 1 81 ? 6.169 -4.549 -13.715 1.00 96.94 81 ARG A N 1
ATOM 649 C CA . ARG A 1 81 ? 5.936 -4.974 -15.108 1.00 96.94 81 ARG A CA 1
ATOM 650 C C . ARG A 1 81 ? 6.513 -4.007 -16.136 1.00 96.94 81 ARG A C 1
ATOM 652 O O . ARG A 1 81 ? 6.975 -4.433 -17.194 1.00 96.94 81 ARG A O 1
ATOM 659 N N . PHE A 1 82 ? 6.472 -2.707 -15.852 1.00 95.00 82 PHE A N 1
ATOM 660 C CA . PHE A 1 82 ? 7.096 -1.713 -16.717 1.00 95.00 82 PHE A CA 1
ATOM 661 C C . PHE A 1 82 ? 8.620 -1.887 -16.752 1.00 95.00 82 PHE A C 1
ATOM 663 O O . PHE A 1 82 ? 9.198 -1.920 -17.837 1.00 95.00 82 PHE A O 1
ATOM 670 N N . ILE A 1 83 ? 9.258 -2.072 -15.592 1.00 93.50 83 ILE A N 1
ATOM 671 C CA . ILE A 1 83 ? 10.704 -2.329 -15.494 1.00 93.50 83 ILE A CA 1
ATOM 672 C C . ILE A 1 83 ? 11.087 -3.605 -16.258 1.00 93.50 83 ILE A C 1
ATOM 674 O O . ILE A 1 83 ? 12.036 -3.583 -17.039 1.00 93.50 83 ILE A O 1
ATOM 678 N N . GLU A 1 84 ? 10.331 -4.692 -16.087 1.00 95.88 84 GLU A N 1
ATOM 679 C CA . GLU A 1 84 ? 10.529 -5.949 -16.826 1.00 95.88 84 GLU A CA 1
ATOM 680 C C . GLU A 1 84 ? 10.444 -5.722 -18.343 1.00 95.88 84 GLU A C 1
ATOM 682 O O . GLU A 1 84 ? 11.349 -6.109 -19.081 1.00 95.88 84 GLU A O 1
ATOM 687 N N . SER A 1 85 ? 9.423 -4.992 -18.803 1.00 96.19 85 SER A N 1
ATOM 688 C CA . SER A 1 85 ? 9.236 -4.679 -20.228 1.00 96.19 85 SER A CA 1
ATOM 689 C C . SER A 1 85 ? 10.401 -3.868 -20.813 1.00 96.19 85 SER A C 1
ATOM 691 O O . SER A 1 85 ? 10.807 -4.090 -21.955 1.00 96.19 85 SER A O 1
ATOM 693 N N . VAL A 1 86 ? 10.959 -2.930 -20.040 1.00 95.62 86 VAL A N 1
ATOM 694 C CA . VAL A 1 86 ? 12.145 -2.155 -20.443 1.00 95.62 86 VAL A CA 1
ATOM 695 C C . VAL A 1 86 ? 13.369 -3.064 -20.577 1.00 95.62 86 VAL A C 1
ATOM 697 O O . VAL A 1 86 ? 14.106 -2.956 -21.561 1.00 95.62 86 VAL A O 1
ATOM 700 N N . MET A 1 87 ? 13.576 -3.979 -19.628 1.00 95.19 87 MET A N 1
ATOM 701 C CA . MET A 1 87 ? 14.697 -4.922 -19.666 1.00 95.19 87 MET A CA 1
ATOM 702 C C . MET A 1 87 ? 14.586 -5.912 -20.828 1.00 95.19 87 MET A C 1
ATOM 704 O O . MET A 1 87 ? 15.586 -6.187 -21.496 1.00 95.19 87 MET A O 1
ATOM 708 N N . ASP A 1 88 ? 13.383 -6.396 -21.126 1.00 95.25 88 ASP A N 1
ATOM 709 C CA . ASP A 1 88 ? 13.136 -7.261 -22.280 1.00 95.25 88 ASP A CA 1
ATOM 710 C C . ASP A 1 88 ? 13.456 -6.545 -23.598 1.00 95.25 88 ASP A C 1
ATOM 712 O O . ASP A 1 88 ? 14.193 -7.075 -24.436 1.00 95.25 88 ASP A O 1
ATOM 716 N N . ALA A 1 89 ? 12.997 -5.298 -23.754 1.00 95.31 89 ALA A N 1
ATOM 717 C CA . ALA A 1 89 ? 13.292 -4.487 -24.933 1.00 95.31 89 ALA A CA 1
ATOM 718 C C . ALA A 1 89 ? 14.799 -4.218 -25.100 1.00 95.31 89 ALA A C 1
ATOM 720 O O . ALA A 1 89 ? 15.327 -4.293 -26.215 1.00 95.31 89 ALA A O 1
ATOM 721 N N . PHE A 1 90 ? 15.507 -3.943 -24.000 1.00 91.56 90 PHE A N 1
ATOM 722 C CA . PHE A 1 90 ? 16.959 -3.775 -24.005 1.00 91.56 90 PHE A CA 1
ATOM 723 C C . PHE A 1 90 ? 17.677 -5.058 -24.449 1.00 91.56 90 PHE A C 1
ATOM 725 O O . PHE A 1 90 ? 18.500 -5.027 -25.370 1.00 91.56 90 PHE A O 1
ATOM 732 N N . ASN A 1 91 ? 17.321 -6.200 -23.854 1.00 90.31 91 ASN A N 1
ATOM 733 C CA . ASN A 1 91 ? 17.889 -7.505 -24.194 1.00 90.31 91 ASN A CA 1
ATOM 734 C C . ASN A 1 91 ? 17.664 -7.867 -25.669 1.00 90.31 91 ASN A C 1
ATOM 736 O O . ASN A 1 91 ? 18.565 -8.394 -26.330 1.00 90.31 91 ASN A O 1
ATOM 740 N N . ASP A 1 92 ? 16.488 -7.559 -26.213 1.00 91.62 92 ASP A N 1
ATOM 741 C CA . ASP A 1 92 ? 16.179 -7.776 -27.626 1.00 91.62 92 ASP A CA 1
ATOM 742 C C . ASP A 1 92 ? 16.984 -6.863 -28.555 1.00 91.62 92 ASP A C 1
ATOM 744 O O . ASP A 1 92 ? 17.450 -7.314 -29.608 1.00 91.62 92 ASP A O 1
ATOM 748 N N . GLY A 1 93 ? 17.203 -5.605 -28.163 1.00 88.06 93 GLY A N 1
ATOM 749 C CA . GLY A 1 93 ? 18.099 -4.683 -28.861 1.00 88.06 93 GLY A CA 1
ATOM 750 C C . GLY A 1 93 ? 19.529 -5.223 -28.950 1.00 88.06 93 GLY A C 1
ATOM 751 O O . GLY A 1 93 ? 20.094 -5.304 -30.044 1.00 88.06 93 GLY A O 1
ATOM 752 N N . VAL A 1 94 ? 20.084 -5.687 -27.825 1.00 83.94 94 VAL A N 1
ATOM 753 C CA . VAL A 1 94 ? 21.429 -6.287 -27.758 1.00 83.94 94 VAL A CA 1
ATOM 754 C C . VAL A 1 94 ? 21.525 -7.557 -28.614 1.00 83.94 94 VAL A C 1
ATOM 756 O O . VAL A 1 94 ? 22.466 -7.714 -29.396 1.00 83.94 94 VAL A O 1
ATOM 759 N N . LYS A 1 95 ? 20.531 -8.455 -28.539 1.00 80.75 95 LYS A N 1
ATOM 760 C CA . LYS A 1 95 ? 20.482 -9.669 -29.376 1.00 80.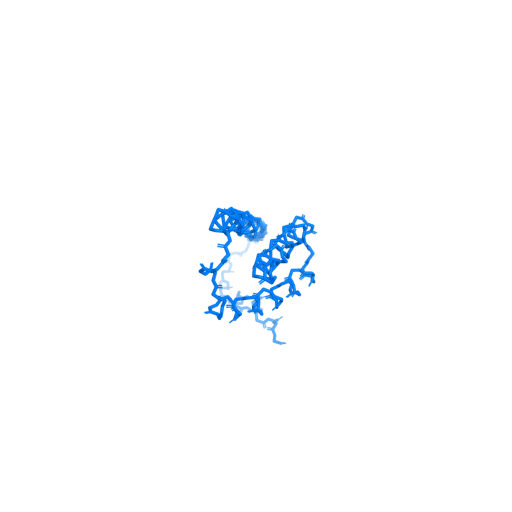75 95 LYS A CA 1
ATOM 761 C C . LYS A 1 95 ? 20.438 -9.343 -30.869 1.00 80.75 95 LYS A C 1
ATOM 763 O O . LYS A 1 95 ? 21.064 -10.053 -31.653 1.00 80.75 95 LYS A O 1
ATOM 768 N N . LYS A 1 96 ? 19.697 -8.308 -31.279 1.00 74.94 96 LYS A N 1
ATOM 769 C CA . LYS A 1 96 ? 19.631 -7.868 -32.683 1.00 74.94 96 LYS A CA 1
ATOM 770 C C . LYS A 1 96 ? 20.950 -7.249 -33.144 1.00 74.94 96 LYS A C 1
ATOM 772 O O . LYS A 1 96 ? 21.404 -7.593 -34.229 1.00 74.94 96 LYS A O 1
ATOM 777 N N . ALA A 1 97 ? 21.600 -6.423 -32.323 1.00 66.19 97 ALA A N 1
ATOM 778 C CA . ALA A 1 97 ? 22.911 -5.849 -32.642 1.00 66.19 97 ALA A CA 1
ATOM 779 C C . ALA A 1 97 ? 23.983 -6.932 -32.881 1.00 66.19 97 ALA A C 1
ATOM 781 O O . ALA A 1 97 ? 24.714 -6.864 -33.867 1.00 66.19 97 ALA A O 1
ATOM 782 N N . ASN A 1 98 ? 23.997 -7.991 -32.062 1.00 58.28 98 ASN A N 1
ATOM 783 C CA . ASN A 1 98 ? 24.910 -9.131 -32.227 1.00 58.28 98 ASN A CA 1
ATOM 784 C C . ASN A 1 98 ? 24.624 -10.000 -33.468 1.00 58.28 98 ASN A C 1
ATOM 786 O O . ASN A 1 98 ? 25.490 -10.761 -33.889 1.00 58.28 98 ASN A O 1
ATOM 790 N N . LYS A 1 99 ? 23.429 -9.908 -34.070 1.00 56.16 99 LYS A N 1
ATOM 791 C CA . LYS A 1 99 ? 23.078 -10.640 -35.302 1.00 56.16 99 LYS A CA 1
ATOM 792 C C . LYS A 1 99 ? 23.504 -9.913 -36.582 1.00 56.16 99 LYS A C 1
ATOM 794 O O . LYS A 1 99 ? 23.596 -10.556 -37.623 1.00 56.16 99 LYS A O 1
ATOM 799 N N . THR A 1 100 ? 23.775 -8.608 -36.523 1.00 51.19 100 THR A N 1
ATOM 800 C CA . THR A 1 100 ? 24.034 -7.783 -37.721 1.00 51.19 100 THR A CA 1
ATOM 801 C C . THR A 1 100 ? 25.516 -7.736 -38.127 1.00 51.19 100 THR A C 1
ATOM 803 O O . THR A 1 100 ? 25.838 -7.229 -39.196 1.00 51.19 100 THR A O 1
ATOM 806 N N . TYR A 1 101 ? 26.420 -8.341 -37.349 1.00 43.12 101 TYR A N 1
ATOM 807 C CA . TYR A 1 101 ? 27.815 -8.568 -37.744 1.00 43.12 101 TYR A CA 1
ATOM 808 C C . TYR A 1 101 ? 28.300 -9.958 -37.309 1.00 43.12 101 TYR A C 1
ATOM 810 O O . TYR A 1 101 ? 28.917 -10.127 -36.265 1.00 43.12 101 TYR A O 1
ATOM 818 N N . SER A 1 102 ? 28.081 -10.960 -38.160 1.00 47.72 102 SER A N 1
ATOM 819 C CA . SER A 1 102 ? 28.996 -12.099 -38.275 1.00 47.72 102 SER A CA 1
ATOM 820 C C . SER A 1 102 ? 29.262 -12.312 -39.759 1.00 47.72 102 SER A C 1
ATOM 822 O O . SER A 1 102 ? 28.458 -12.902 -40.476 1.00 47.72 102 SER A O 1
ATOM 824 N N . LYS A 1 103 ? 30.360 -11.717 -40.236 1.00 51.31 103 LYS A N 1
ATOM 825 C CA . LYS A 1 103 ? 30.867 -11.921 -41.597 1.00 51.31 103 LYS A CA 1
ATOM 826 C C . LYS A 1 103 ? 32.030 -12.919 -41.644 1.00 51.31 103 LYS A C 1
ATOM 828 O O . LYS A 1 103 ? 32.409 -13.314 -42.735 1.00 51.31 103 LYS A O 1
ATOM 833 N N . ASP A 1 104 ? 32.520 -13.383 -40.492 1.00 49.09 104 ASP A N 1
ATOM 834 C CA . ASP A 1 104 ? 33.597 -14.368 -40.402 1.00 49.09 104 ASP A CA 1
ATOM 835 C C . ASP A 1 104 ? 33.188 -15.517 -39.472 1.00 49.09 104 ASP A C 1
ATOM 837 O O . ASP A 1 104 ? 32.946 -15.343 -38.275 1.00 49.09 104 ASP A O 1
ATOM 841 N N . GLY A 1 105 ? 33.046 -16.700 -40.072 1.00 48.00 105 GLY A N 1
ATOM 842 C CA . GLY A 1 105 ? 32.535 -17.920 -39.459 1.00 48.00 105 GLY A CA 1
ATOM 843 C C . GLY A 1 105 ? 33.505 -18.587 -38.487 1.00 48.00 105 GLY A C 1
ATOM 844 O O . GLY A 1 105 ? 33.988 -19.680 -38.760 1.00 48.00 105 GLY A O 1
ATOM 845 N N . HIS A 1 106 ? 33.723 -17.984 -37.319 1.00 40.72 106 HIS A N 1
ATOM 846 C CA . HIS A 1 106 ? 34.285 -18.690 -36.170 1.00 40.72 106 HIS A CA 1
ATOM 847 C C . HIS A 1 106 ? 33.463 -18.426 -34.906 1.00 40.72 106 HIS A C 1
ATOM 849 O O . HIS A 1 106 ? 33.487 -17.349 -34.317 1.00 40.72 106 HIS A O 1
ATOM 855 N N . HIS A 1 107 ? 32.734 -19.456 -34.472 1.00 50.12 107 HIS A N 1
ATOM 856 C CA . HIS A 1 107 ? 32.114 -19.507 -33.156 1.00 50.12 107 HIS A CA 1
ATOM 857 C C . HIS A 1 107 ? 33.189 -19.727 -32.088 1.00 50.12 107 HIS A C 1
ATOM 859 O O . HIS A 1 107 ? 33.638 -20.851 -31.877 1.00 50.12 107 HIS A O 1
ATOM 865 N N . THR A 1 108 ? 33.544 -18.680 -31.348 1.00 41.09 108 THR A N 1
ATOM 866 C CA . THR A 1 108 ? 34.100 -18.838 -30.001 1.00 41.09 108 THR A CA 1
ATOM 867 C C . THR A 1 108 ? 32.987 -18.583 -28.997 1.00 41.09 108 THR A C 1
ATOM 869 O O . THR A 1 108 ? 32.744 -17.457 -28.567 1.00 41.09 108 THR A O 1
ATOM 872 N N . GLY A 1 109 ? 32.274 -19.653 -28.647 1.00 51.88 109 GLY A N 1
ATOM 873 C CA . GLY A 1 109 ? 31.440 -19.689 -27.455 1.00 51.88 109 GLY A CA 1
ATOM 874 C C . GLY A 1 109 ? 32.332 -19.667 -26.219 1.00 51.88 109 GLY A C 1
ATOM 875 O O . GLY A 1 109 ? 32.690 -20.716 -25.701 1.00 51.88 109 GLY A O 1
ATOM 876 N N . ALA A 1 110 ? 32.725 -18.480 -25.772 1.00 49.47 110 ALA A N 1
ATOM 877 C CA . ALA A 1 110 ? 33.305 -18.256 -24.455 1.00 49.47 110 ALA A CA 1
ATOM 878 C C . ALA A 1 110 ? 33.204 -16.763 -24.121 1.00 49.47 110 ALA A C 1
ATOM 880 O O . ALA A 1 110 ? 33.598 -15.924 -24.923 1.00 49.47 110 ALA A O 1
ATOM 881 N N . SER A 1 111 ? 32.720 -16.454 -22.915 1.00 49.06 111 SER A N 1
ATOM 882 C CA . SER A 1 111 ? 32.640 -15.111 -22.309 1.00 49.06 111 SER A CA 1
ATOM 883 C C . SER A 1 111 ? 31.308 -14.3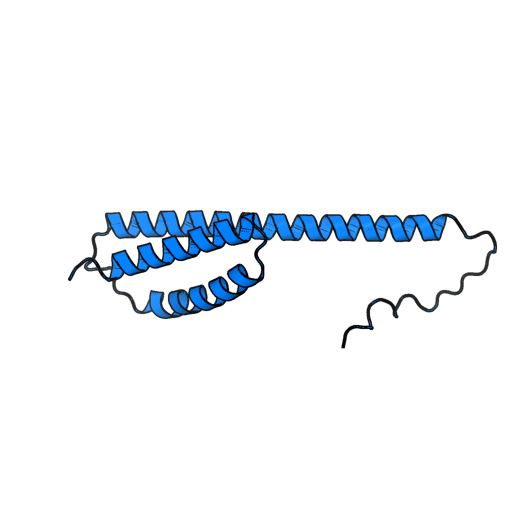48 -22.435 1.00 49.06 111 SER A C 1
ATOM 885 O O . SER A 1 111 ? 31.284 -13.143 -22.653 1.00 49.06 111 SER A O 1
ATOM 887 N N . GLN A 1 112 ? 30.172 -15.022 -22.218 1.00 51.12 112 GLN A N 1
ATOM 888 C CA . GLN A 1 112 ? 28.906 -14.341 -21.873 1.00 51.12 112 GLN A CA 1
ATOM 889 C C . GLN A 1 112 ? 28.492 -14.503 -20.399 1.00 51.12 112 GLN A C 1
ATOM 891 O O . GLN A 1 112 ? 27.485 -13.943 -19.983 1.00 51.12 112 GLN A O 1
ATOM 896 N N . ALA A 1 113 ? 29.299 -15.182 -19.577 1.00 48.66 113 ALA A N 1
ATOM 897 C CA . ALA A 1 113 ? 29.057 -15.304 -18.135 1.00 48.66 113 ALA A CA 1
ATOM 898 C C . ALA A 1 113 ? 29.587 -14.114 -17.302 1.00 48.66 113 ALA A C 1
ATOM 900 O O . ALA A 1 113 ? 29.370 -14.082 -16.096 1.00 48.66 113 ALA A O 1
ATOM 901 N N . ASN A 1 114 ? 30.267 -13.132 -17.914 1.00 46.50 114 ASN A N 1
ATOM 902 C CA . ASN A 1 114 ? 31.003 -12.094 -17.173 1.00 46.50 114 ASN A CA 1
ATOM 903 C C . ASN A 1 114 ? 30.329 -10.712 -17.107 1.00 46.50 114 ASN A C 1
ATOM 905 O O . ASN A 1 114 ? 30.857 -9.822 -16.453 1.00 46.50 114 ASN A O 1
ATOM 909 N N . LEU A 1 115 ? 29.170 -10.513 -17.747 1.00 50.12 115 LEU A N 1
ATOM 910 C CA . LEU A 1 115 ? 28.434 -9.237 -17.660 1.00 50.12 115 LEU A CA 1
ATOM 911 C C . LEU A 1 115 ? 27.497 -9.157 -16.445 1.00 50.12 115 LEU A C 1
ATOM 913 O O . LEU A 1 115 ? 27.042 -8.074 -16.101 1.00 50.12 115 LEU A O 1
ATOM 917 N N . LEU A 1 116 ? 27.234 -10.286 -15.780 1.00 54.22 116 LEU A N 1
ATOM 918 C CA . LEU A 1 116 ? 26.384 -10.356 -14.585 1.00 54.22 116 LEU A CA 1
ATOM 919 C C . LEU A 1 116 ? 27.186 -10.420 -13.272 1.00 54.22 116 LEU A C 1
ATOM 921 O O . LEU A 1 116 ? 26.585 -10.490 -12.208 1.00 54.22 116 LEU A O 1
ATOM 925 N N . ASN A 1 117 ? 28.527 -10.397 -13.328 1.00 48.19 117 ASN A N 1
ATOM 926 C CA . ASN A 1 117 ? 29.402 -10.595 -12.163 1.00 48.19 117 ASN A CA 1
ATOM 927 C C . ASN A 1 117 ? 30.300 -9.381 -11.848 1.00 48.19 117 ASN A C 1
ATOM 929 O O . ASN A 1 117 ? 31.461 -9.530 -11.477 1.00 48.19 117 ASN A O 1
ATOM 933 N N . GLN A 1 118 ? 29.784 -8.163 -12.030 1.00 43.56 118 GLN A N 1
ATOM 934 C CA . GLN A 1 118 ? 30.441 -6.939 -11.549 1.00 43.56 118 GLN A CA 1
ATOM 935 C C . GLN A 1 118 ? 29.493 -6.093 -10.699 1.00 43.56 118 GLN A C 1
ATOM 937 O O . GLN A 1 118 ? 29.252 -4.918 -10.963 1.00 43.56 118 GLN A O 1
ATOM 942 N N . SER A 1 119 ? 28.940 -6.706 -9.658 1.00 51.91 119 SER A N 1
ATOM 943 C CA . SER A 1 119 ? 28.390 -5.990 -8.505 1.00 51.91 119 SER A CA 1
ATOM 944 C C . SER A 1 119 ? 28.542 -6.880 -7.270 1.00 51.91 119 SER A C 1
ATOM 946 O O . SER A 1 119 ? 27.637 -7.637 -6.926 1.00 51.91 119 SER A O 1
ATOM 948 N N . LEU A 1 120 ? 29.732 -6.817 -6.668 1.00 38.06 120 LEU A N 1
ATOM 949 C CA . LEU A 1 120 ? 29.996 -7.130 -5.262 1.00 38.06 120 LEU A CA 1
ATOM 950 C C . LEU A 1 120 ? 30.449 -5.831 -4.598 1.00 38.06 120 LEU A C 1
ATOM 952 O O . LEU A 1 120 ? 31.291 -5.145 -5.224 1.00 38.06 120 LEU A O 1
#

Radius of gyration: 24.21 Å; chains: 1; bounding box: 54×29×67 Å

Organism: NCBI:txid2496265

InterPro domains:
  IPR036679 FlgN-like superfamily [SSF140566] (5-90)

Sequence (120 aa):
MADKNIAFLEDFITLLETEKAALMNNDSKEISKIIEEKKVFVEVFPTIDFSKEDRKKVEQAVAEIQELQKTNLLLTKQSIRFIESVMDAFNDGVKKANKTYSKDGHHTGASQANLLNQSL